Protein AF-A0A942J460-F1 (afdb_monomer_lite)

Structure (mmCIF, N/CA/C/O backbone):
data_AF-A0A942J460-F1
#
_entry.id   AF-A0A942J460-F1
#
loop_
_atom_site.group_PDB
_atom_site.id
_atom_site.type_symbol
_atom_site.label_atom_id
_atom_site.label_alt_id
_atom_site.label_comp_id
_atom_site.label_asym_id
_atom_site.label_entity_id
_atom_site.label_seq_id
_atom_site.pdbx_PDB_ins_code
_atom_site.Cartn_x
_atom_site.Cartn_y
_atom_site.Cartn_z
_atom_site.occupancy
_atom_site.B_iso_or_equiv
_atom_site.auth_seq_id
_atom_site.auth_comp_id
_atom_site.auth_asym_id
_atom_site.auth_atom_id
_atom_site.pdbx_PDB_model_num
ATOM 1 N N . MET A 1 1 ? 6.982 -10.337 13.812 1.00 60.91 1 MET A N 1
ATOM 2 C CA . MET A 1 1 ? 7.363 -11.404 12.859 1.00 60.91 1 MET A CA 1
ATOM 3 C C . MET A 1 1 ? 7.619 -10.881 11.436 1.00 60.91 1 MET A C 1
ATOM 5 O O . MET A 1 1 ? 7.530 -11.649 10.492 1.00 60.91 1 MET A O 1
ATOM 9 N N . PHE A 1 2 ? 7.996 -9.607 11.272 1.00 62.44 2 PHE A N 1
ATOM 10 C CA . PHE A 1 2 ? 8.466 -9.040 10.002 1.00 62.44 2 PHE A CA 1
ATOM 11 C C . PHE A 1 2 ? 9.782 -8.312 10.270 1.00 62.44 2 PHE A C 1
ATOM 13 O O . PHE A 1 2 ? 9.860 -7.091 10.200 1.00 62.44 2 PHE A O 1
ATOM 20 N N . ASP A 1 3 ? 10.806 -9.071 10.638 1.00 79.75 3 ASP A N 1
ATOM 21 C CA . ASP A 1 3 ? 12.169 -8.567 10.785 1.00 79.75 3 ASP A CA 1
ATOM 22 C C . ASP A 1 3 ? 12.833 -8.523 9.402 1.00 79.75 3 ASP A C 1
ATOM 24 O O . ASP A 1 3 ? 13.793 -9.233 9.125 1.00 79.75 3 ASP A O 1
ATOM 28 N N . ILE A 1 4 ? 12.260 -7.738 8.481 1.00 83.00 4 ILE A N 1
ATOM 29 C CA . ILE A 1 4 ? 12.890 -7.469 7.184 1.00 83.00 4 ILE A CA 1
ATOM 30 C C . ILE A 1 4 ? 13.959 -6.410 7.434 1.00 83.00 4 ILE A C 1
ATOM 32 O O . ILE A 1 4 ? 13.671 -5.212 7.493 1.00 83.00 4 ILE A O 1
ATOM 36 N N . GLY A 1 5 ? 15.191 -6.869 7.627 1.00 92.25 5 GLY A N 1
ATOM 37 C CA . GLY A 1 5 ? 16.354 -6.014 7.755 1.00 92.25 5 GLY A CA 1
ATOM 38 C C . GLY A 1 5 ? 16.817 -5.467 6.407 1.00 92.25 5 GLY A C 1
ATOM 39 O O . GLY A 1 5 ? 16.347 -5.847 5.330 1.00 92.25 5 GLY A O 1
ATOM 40 N N . PHE A 1 6 ? 17.797 -4.564 6.463 1.00 94.25 6 PHE A N 1
ATOM 41 C CA . PHE A 1 6 ? 18.441 -4.031 5.261 1.00 94.25 6 PHE A CA 1
ATOM 42 C C . PHE A 1 6 ? 19.064 -5.150 4.402 1.00 94.25 6 PHE A C 1
ATOM 44 O O . PHE A 1 6 ? 18.998 -5.102 3.173 1.00 94.25 6 PHE A O 1
ATOM 51 N N . SER A 1 7 ? 19.612 -6.181 5.053 1.00 94.06 7 SER A N 1
ATOM 52 C CA . SER A 1 7 ? 20.225 -7.348 4.412 1.00 94.06 7 SER A CA 1
ATOM 53 C C . SER A 1 7 ? 19.221 -8.163 3.589 1.00 94.06 7 SER A C 1
ATOM 55 O O . SER A 1 7 ? 19.492 -8.459 2.423 1.00 94.06 7 SER A O 1
ATOM 57 N N . GLU A 1 8 ? 18.046 -8.483 4.142 1.00 93.06 8 GLU A N 1
ATOM 58 C CA . GLU A 1 8 ? 16.980 -9.182 3.411 1.00 93.06 8 GLU A CA 1
ATOM 59 C C . GLU A 1 8 ? 16.494 -8.363 2.210 1.00 93.06 8 GLU A C 1
ATOM 61 O O . GLU A 1 8 ? 16.275 -8.910 1.127 1.00 93.06 8 GLU A O 1
ATOM 66 N N . LEU A 1 9 ? 16.375 -7.043 2.371 1.00 93.75 9 LEU A N 1
ATOM 67 C CA . LEU A 1 9 ? 15.963 -6.138 1.297 1.00 93.75 9 LEU A CA 1
ATOM 68 C C . LEU A 1 9 ? 16.972 -6.140 0.135 1.00 93.75 9 LEU A C 1
ATOM 70 O O . LEU A 1 9 ? 16.569 -6.228 -1.028 1.00 93.75 9 LEU A O 1
ATOM 74 N N . MET A 1 10 ? 18.277 -6.118 0.433 1.00 95.31 10 MET A N 1
ATOM 75 C CA . MET A 1 10 ? 19.326 -6.275 -0.582 1.00 95.31 10 MET A CA 1
ATOM 76 C C . MET A 1 10 ? 19.269 -7.637 -1.278 1.00 95.31 10 MET A C 1
ATOM 78 O O . MET A 1 10 ? 19.417 -7.694 -2.500 1.00 95.31 10 MET A O 1
ATOM 82 N N . LEU A 1 11 ? 19.041 -8.723 -0.534 1.00 95.50 11 LEU A N 1
ATOM 83 C CA . LEU A 1 11 ? 18.947 -10.068 -1.106 1.00 95.50 11 LEU A CA 1
ATOM 84 C C . LEU A 1 11 ? 17.772 -10.171 -2.087 1.00 95.50 11 LEU A C 1
ATOM 86 O O . LEU A 1 11 ? 17.945 -10.642 -3.211 1.00 95.50 11 LEU A O 1
ATOM 90 N N . ILE A 1 12 ? 16.595 -9.680 -1.693 1.00 94.31 12 ILE A N 1
ATOM 91 C CA . ILE A 1 12 ? 15.404 -9.658 -2.552 1.00 94.31 12 ILE A CA 1
ATOM 92 C C . ILE A 1 12 ? 15.652 -8.792 -3.790 1.00 94.31 12 ILE A C 1
ATOM 94 O O . ILE A 1 12 ? 15.290 -9.197 -4.895 1.00 94.31 12 ILE A O 1
ATOM 98 N N . ALA A 1 13 ? 16.299 -7.631 -3.638 1.00 93.81 13 ALA A N 1
ATOM 99 C CA . ALA A 1 13 ? 16.659 -6.783 -4.770 1.00 93.81 13 ALA A CA 1
ATOM 100 C C . ALA A 1 13 ? 17.587 -7.520 -5.749 1.00 93.81 13 ALA A C 1
ATOM 102 O O . ALA A 1 13 ? 17.329 -7.515 -6.952 1.00 93.81 13 ALA A O 1
ATOM 103 N N . LEU A 1 14 ? 18.615 -8.210 -5.250 1.00 96.12 14 LEU A N 1
ATOM 104 C CA . LEU A 1 14 ? 19.550 -8.967 -6.082 1.00 96.12 14 LEU A CA 1
ATOM 105 C C . LEU A 1 14 ? 18.856 -10.116 -6.829 1.00 96.12 14 LEU A C 1
ATOM 107 O O . LEU A 1 14 ? 19.014 -10.247 -8.043 1.00 96.12 14 LEU A O 1
ATOM 111 N N . VAL A 1 15 ? 18.043 -10.911 -6.128 1.00 95.88 15 VAL A N 1
ATOM 112 C CA . VAL A 1 15 ? 17.258 -11.998 -6.739 1.00 95.88 15 VAL A CA 1
ATOM 113 C C . VAL A 1 15 ? 16.282 -11.440 -7.776 1.00 95.88 15 VAL A C 1
ATOM 115 O O . VAL A 1 15 ? 16.186 -11.970 -8.883 1.00 95.88 15 VAL A O 1
ATOM 118 N N . GLY A 1 16 ? 15.606 -10.334 -7.461 1.00 95.44 16 GLY A N 1
ATOM 119 C CA . GLY A 1 16 ? 14.713 -9.642 -8.385 1.00 95.44 16 GLY A CA 1
ATOM 120 C C . GLY A 1 16 ? 15.430 -9.181 -9.654 1.00 95.44 16 GLY A C 1
ATOM 121 O O . GLY A 1 16 ? 14.902 -9.364 -10.752 1.00 95.44 16 GLY A O 1
ATOM 122 N N . LEU A 1 17 ? 16.650 -8.647 -9.529 1.00 95.25 17 LEU A N 1
ATOM 123 C CA . LEU A 1 17 ? 17.483 -8.267 -10.673 1.00 95.25 17 LEU A CA 1
ATOM 124 C C . LEU A 1 17 ? 17.828 -9.468 -11.557 1.00 95.25 17 LEU A C 1
ATOM 126 O O . LEU A 1 17 ? 17.813 -9.324 -12.774 1.00 95.25 17 LEU A O 1
ATOM 130 N N . ILE A 1 18 ? 18.125 -10.631 -10.978 1.00 96.25 18 ILE A N 1
ATOM 131 C CA . ILE A 1 18 ? 18.494 -11.833 -11.742 1.00 96.25 18 ILE A CA 1
ATOM 132 C C . ILE A 1 18 ? 17.278 -12.427 -12.460 1.00 96.25 18 ILE A C 1
ATOM 134 O O . ILE A 1 18 ? 17.354 -12.748 -13.643 1.00 96.25 18 ILE A O 1
ATOM 138 N N . VAL A 1 19 ? 16.154 -12.570 -11.757 1.00 95.69 19 VAL A N 1
ATOM 139 C CA . VAL A 1 19 ? 14.961 -13.259 -12.277 1.00 95.69 19 VAL A CA 1
ATOM 140 C C . VAL A 1 19 ? 14.225 -12.412 -13.313 1.00 95.69 19 VAL A C 1
ATOM 142 O O . VAL A 1 19 ? 13.840 -12.909 -14.369 1.00 95.69 19 VAL A O 1
ATOM 145 N N . ILE A 1 20 ? 14.002 -11.133 -13.006 1.00 93.38 20 ILE A N 1
ATOM 146 C CA . ILE A 1 20 ? 13.245 -10.219 -13.874 1.00 93.38 20 ILE A CA 1
ATOM 147 C C . ILE A 1 20 ? 14.179 -9.523 -14.870 1.00 93.38 20 ILE A C 1
ATOM 149 O O . ILE A 1 20 ? 13.765 -9.197 -15.984 1.00 93.38 20 ILE A O 1
ATOM 153 N N . GLY A 1 21 ? 15.435 -9.298 -14.487 1.00 95.25 21 GLY A N 1
ATOM 154 C CA . GLY A 1 21 ? 16.404 -8.514 -15.245 1.00 95.25 21 GLY A CA 1
ATOM 155 C C . GLY A 1 21 ? 16.456 -7.049 -14.780 1.00 95.25 21 GLY A C 1
ATOM 156 O O . GLY A 1 21 ? 15.403 -6.442 -14.529 1.00 95.25 21 GLY A O 1
ATOM 157 N N . PRO A 1 22 ? 17.652 -6.427 -14.727 1.00 92.69 22 PRO A N 1
ATOM 158 C CA . PRO A 1 22 ? 17.833 -5.047 -14.261 1.00 92.69 22 PRO A CA 1
ATOM 159 C C . PRO A 1 22 ? 17.105 -4.009 -15.126 1.00 92.69 22 PRO A C 1
ATOM 161 O O . PRO A 1 22 ? 16.699 -2.965 -14.628 1.00 92.69 22 PRO A O 1
ATOM 164 N N . GLU A 1 23 ? 16.878 -4.297 -16.407 1.00 94.62 23 GLU A N 1
ATOM 165 C CA . GLU A 1 23 ? 16.168 -3.393 -17.322 1.00 94.62 23 GLU A CA 1
ATOM 166 C C . GLU A 1 23 ? 14.640 -3.450 -17.159 1.00 94.62 23 GLU A C 1
ATOM 168 O O . GLU A 1 23 ? 13.932 -2.486 -17.462 1.00 94.62 23 GLU A O 1
ATOM 173 N N . ARG A 1 24 ? 14.103 -4.578 -16.673 1.00 93.94 24 ARG A N 1
ATOM 174 C CA . ARG A 1 24 ? 12.652 -4.822 -16.598 1.00 93.94 24 ARG A CA 1
ATOM 175 C C . ARG A 1 24 ? 12.074 -4.510 -15.221 1.00 93.94 24 ARG A C 1
ATOM 177 O O . ARG A 1 24 ? 10.957 -3.995 -15.147 1.00 93.94 24 ARG A O 1
ATOM 184 N N . LEU A 1 25 ? 12.839 -4.729 -14.151 1.00 94.06 25 LEU A N 1
ATOM 185 C CA . LEU A 1 25 ? 12.457 -4.387 -12.776 1.00 94.06 25 LEU A CA 1
ATOM 186 C C . LEU A 1 25 ? 11.986 -2.922 -12.619 1.00 94.06 25 LEU A C 1
ATOM 188 O O . LEU A 1 25 ? 10.881 -2.719 -12.109 1.00 94.06 25 LEU A O 1
ATOM 192 N N . PRO A 1 26 ? 12.697 -1.888 -13.127 1.00 92.44 26 PRO A N 1
ATOM 193 C CA . PRO A 1 26 ? 12.240 -0.501 -13.006 1.00 92.44 26 PRO A CA 1
ATOM 194 C C . PRO A 1 26 ? 10.926 -0.242 -13.752 1.00 92.44 26 PRO A C 1
ATOM 196 O O . PRO A 1 26 ? 10.119 0.586 -13.327 1.00 92.44 26 PRO A O 1
ATOM 199 N N . ARG A 1 27 ? 10.665 -0.963 -14.848 1.00 94.25 27 ARG A N 1
ATOM 200 C CA . ARG A 1 27 ? 9.413 -0.843 -15.606 1.00 94.25 27 ARG A CA 1
ATOM 201 C C . ARG A 1 27 ? 8.233 -1.444 -14.839 1.00 94.25 27 ARG A C 1
ATOM 203 O O . ARG A 1 27 ? 7.161 -0.835 -14.804 1.00 94.25 27 ARG A O 1
ATOM 210 N N . VAL A 1 28 ? 8.438 -2.586 -14.181 1.00 94.25 28 VAL A N 1
ATOM 211 C CA . VAL A 1 28 ? 7.436 -3.215 -13.303 1.00 94.25 28 VAL A CA 1
ATOM 212 C C . VAL A 1 28 ? 7.178 -2.348 -12.074 1.00 94.25 28 VAL A C 1
ATOM 214 O O . VAL A 1 28 ? 6.022 -2.043 -11.796 1.00 94.25 28 VAL A O 1
ATOM 217 N N . ALA A 1 29 ? 8.227 -1.867 -11.400 1.00 94.94 29 ALA A N 1
ATOM 218 C CA . ALA A 1 29 ? 8.100 -0.991 -10.235 1.00 94.94 29 ALA A CA 1
ATOM 219 C C . ALA A 1 29 ? 7.325 0.296 -10.560 1.00 94.94 29 ALA A C 1
ATOM 221 O O . ALA A 1 29 ? 6.442 0.692 -9.805 1.00 94.94 29 ALA A O 1
ATOM 222 N N . ARG A 1 30 ? 7.583 0.913 -11.722 1.00 95.50 30 ARG A N 1
ATOM 223 C CA . ARG A 1 30 ? 6.813 2.075 -12.202 1.00 95.50 30 ARG A CA 1
ATOM 224 C C . ARG A 1 30 ? 5.344 1.746 -12.447 1.00 95.50 30 ARG A C 1
ATOM 226 O O . ARG A 1 30 ? 4.477 2.531 -12.082 1.00 95.50 30 ARG A O 1
ATOM 233 N N . THR A 1 31 ? 5.059 0.597 -13.052 1.00 95.69 31 THR A N 1
ATOM 234 C CA . THR A 1 31 ? 3.681 0.184 -13.356 1.00 95.69 31 THR A CA 1
ATOM 235 C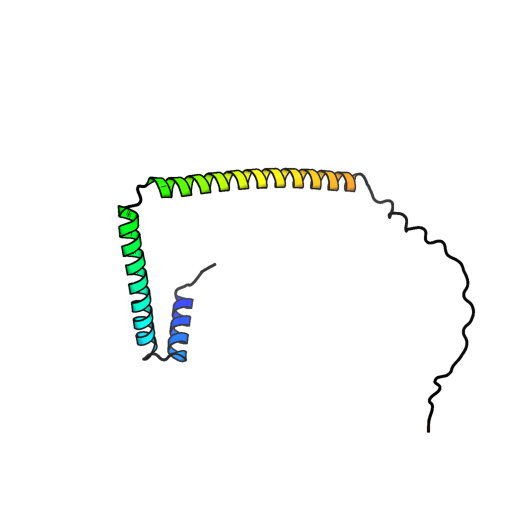 C . THR A 1 31 ? 2.909 -0.132 -12.075 1.00 95.69 31 THR A C 1
ATOM 237 O O . THR A 1 31 ? 1.813 0.385 -11.871 1.00 95.69 31 THR A O 1
ATOM 240 N N . ALA A 1 32 ? 3.510 -0.914 -11.177 1.00 95.69 32 ALA A N 1
ATOM 241 C CA . ALA A 1 32 ? 2.950 -1.233 -9.869 1.00 95.69 32 ALA A CA 1
ATOM 242 C C . ALA A 1 32 ? 2.761 0.029 -9.018 1.00 95.69 32 ALA A C 1
ATOM 244 O O . ALA A 1 32 ? 1.699 0.219 -8.433 1.00 95.69 32 ALA A O 1
ATOM 245 N N . GLY A 1 33 ? 3.746 0.930 -9.017 1.00 96.12 33 GLY A N 1
ATOM 246 C CA . GLY A 1 33 ? 3.673 2.216 -8.329 1.00 96.12 33 GLY A CA 1
ATOM 247 C C . GLY A 1 33 ? 2.564 3.119 -8.868 1.00 96.12 33 GLY A C 1
ATOM 248 O O . GLY A 1 33 ? 1.884 3.775 -8.089 1.00 96.12 33 GLY A O 1
ATOM 249 N N . HIS A 1 34 ? 2.310 3.115 -10.179 1.00 96.38 34 HIS A N 1
ATOM 250 C CA . HIS A 1 34 ? 1.190 3.859 -10.764 1.00 96.38 34 HIS A CA 1
ATOM 251 C C . HIS A 1 34 ? -0.169 3.296 -10.336 1.00 96.38 34 HIS A C 1
ATOM 253 O O . HIS A 1 34 ? -1.089 4.061 -10.047 1.00 96.38 34 HIS A O 1
ATOM 259 N N . LEU A 1 35 ? -0.299 1.967 -10.254 1.00 95.69 35 LEU A N 1
ATOM 260 C CA . LEU A 1 35 ? -1.515 1.320 -9.753 1.00 95.69 35 LEU A CA 1
ATOM 261 C C . LEU A 1 35 ? -1.726 1.594 -8.260 1.00 95.69 35 LEU A C 1
ATOM 263 O O . LEU A 1 35 ? -2.809 2.038 -7.879 1.00 95.69 35 LEU A O 1
ATOM 267 N N . LEU A 1 36 ? -0.696 1.392 -7.432 1.00 96.25 36 LEU A N 1
ATOM 268 C CA . LEU A 1 36 ? -0.759 1.700 -6.001 1.00 96.25 36 LEU A CA 1
ATOM 269 C C . LEU A 1 36 ? -1.035 3.185 -5.762 1.00 96.25 36 LEU A C 1
ATOM 271 O O . LEU A 1 36 ? -1.858 3.514 -4.919 1.00 96.25 36 LEU A O 1
ATOM 275 N N . GLY A 1 37 ? -0.404 4.078 -6.524 1.00 95.31 37 GLY A N 1
ATOM 276 C CA . GLY A 1 37 ? -0.601 5.521 -6.404 1.00 95.31 37 GLY A CA 1
ATOM 277 C C . GLY A 1 37 ? -2.025 5.948 -6.760 1.00 95.31 37 GLY A C 1
ATOM 278 O O . GLY A 1 37 ? -2.607 6.788 -6.077 1.00 95.31 37 GLY A O 1
ATOM 279 N N . ARG A 1 38 ? -2.629 5.331 -7.783 1.00 94.38 38 ARG A N 1
ATOM 280 C CA . ARG A 1 38 ? -4.049 5.536 -8.113 1.00 94.38 38 ARG A CA 1
ATOM 281 C C . ARG A 1 38 ? -4.971 5.022 -7.013 1.00 94.38 38 ARG A C 1
ATOM 283 O O . ARG A 1 38 ? -5.906 5.726 -6.651 1.00 94.38 38 ARG A O 1
ATOM 290 N N . LEU A 1 39 ? -4.693 3.836 -6.473 1.00 94.56 39 LEU A N 1
ATOM 291 C CA . LEU A 1 39 ? -5.471 3.265 -5.375 1.00 94.56 39 LEU A CA 1
ATOM 292 C C . LEU A 1 39 ? -5.376 4.142 -4.121 1.00 94.56 39 LEU A C 1
ATOM 294 O O . LEU A 1 39 ? -6.390 4.480 -3.525 1.00 94.56 39 LEU A O 1
ATOM 298 N N . GLN A 1 40 ? -4.165 4.566 -3.761 1.00 93.75 40 GLN A N 1
ATOM 299 C CA . GLN A 1 40 ? -3.918 5.459 -2.634 1.00 93.75 40 GLN A CA 1
ATOM 300 C C . GLN A 1 40 ? -4.665 6.782 -2.804 1.00 93.75 40 GLN A C 1
ATOM 302 O O . GLN A 1 40 ? -5.249 7.276 -1.843 1.00 93.75 40 GLN A O 1
ATOM 307 N N . ARG A 1 41 ? -4.682 7.339 -4.020 1.00 91.69 41 ARG A N 1
ATOM 308 C CA . ARG A 1 41 ? -5.426 8.563 -4.321 1.00 91.69 41 ARG A CA 1
ATOM 309 C C . ARG A 1 41 ? -6.934 8.358 -4.200 1.00 91.69 41 ARG A C 1
ATOM 311 O O . ARG A 1 41 ? -7.570 9.145 -3.523 1.00 91.69 41 ARG A O 1
ATOM 318 N N . TYR A 1 42 ? -7.470 7.257 -4.725 1.00 90.06 42 TYR A N 1
ATOM 319 C CA . TYR A 1 42 ? -8.886 6.911 -4.570 1.00 90.06 42 TYR A CA 1
ATOM 320 C C . TYR A 1 42 ? -9.286 6.743 -3.099 1.00 90.06 42 TYR A C 1
ATOM 322 O O . TYR A 1 42 ? -10.287 7.296 -2.660 1.00 90.06 42 TYR A O 1
ATOM 330 N N . VAL A 1 43 ? -8.468 6.049 -2.303 1.00 88.88 43 VAL A N 1
ATOM 331 C CA . VAL A 1 43 ? -8.681 5.924 -0.853 1.00 88.88 43 VAL A CA 1
ATOM 332 C C . VAL A 1 43 ? -8.584 7.285 -0.165 1.00 88.88 43 VAL A C 1
ATOM 334 O O . VAL A 1 43 ? -9.340 7.546 0.763 1.00 88.88 43 VAL A O 1
ATOM 337 N N . SER A 1 44 ? -7.676 8.158 -0.603 1.00 87.50 44 SER A N 1
ATOM 338 C CA . SER A 1 44 ? -7.536 9.510 -0.059 1.00 87.50 44 SER A CA 1
ATOM 339 C C . SER A 1 44 ? -8.734 10.398 -0.389 1.00 87.50 44 SER A C 1
ATOM 341 O O . SER A 1 44 ? -9.160 11.153 0.478 1.00 87.50 44 SER A O 1
ATOM 343 N N . ASP A 1 45 ? -9.269 10.305 -1.606 1.00 85.56 45 ASP A N 1
ATOM 344 C CA . ASP A 1 45 ? -10.435 11.065 -2.062 1.00 85.56 45 ASP A CA 1
ATOM 345 C C . ASP A 1 45 ? -11.690 10.581 -1.319 1.00 85.56 45 ASP A C 1
ATOM 347 O O . ASP A 1 45 ? -12.380 11.375 -0.689 1.00 85.56 45 ASP A O 1
ATOM 351 N N . VAL A 1 46 ? -11.890 9.259 -1.239 1.00 82.38 46 VAL A N 1
ATOM 352 C CA . VAL A 1 46 ? -12.974 8.641 -0.459 1.00 82.38 46 VAL A CA 1
ATOM 353 C C . VAL A 1 46 ? -12.846 8.978 1.026 1.00 82.38 46 VAL A C 1
ATOM 355 O O . VAL A 1 46 ? -13.834 9.324 1.659 1.00 82.38 46 VAL A O 1
ATOM 358 N N . LYS A 1 47 ? -11.638 8.948 1.603 1.00 76.81 47 LYS A N 1
ATOM 359 C CA . LYS A 1 47 ? -11.407 9.392 2.986 1.00 76.81 47 LYS A CA 1
ATOM 360 C C . LYS A 1 47 ? -11.679 10.888 3.151 1.00 76.81 47 LYS A C 1
ATOM 362 O O . LYS A 1 47 ? -12.128 11.280 4.220 1.00 76.81 47 LYS A O 1
ATOM 367 N N . GLY A 1 48 ? -11.412 11.708 2.137 1.00 77.81 48 GLY A N 1
ATOM 368 C CA . GLY A 1 48 ? -11.702 13.141 2.124 1.00 77.81 48 GLY A CA 1
ATOM 369 C C . GLY A 1 48 ? -13.201 13.433 2.125 1.00 77.81 48 GLY A C 1
ATOM 370 O O . GLY A 1 48 ? -13.649 14.227 2.949 1.00 77.81 48 GLY A O 1
ATOM 371 N N . ASP A 1 49 ? -13.963 12.740 1.281 1.00 68.69 49 ASP A N 1
ATOM 372 C CA . ASP A 1 49 ? -15.424 12.852 1.184 1.00 68.69 49 ASP A CA 1
ATOM 373 C C . ASP A 1 49 ? -16.103 12.297 2.444 1.00 68.69 49 ASP A C 1
ATOM 375 O O . ASP A 1 49 ? -16.902 12.979 3.087 1.00 68.69 49 ASP A O 1
ATOM 379 N N . ILE A 1 50 ? -15.670 11.115 2.894 1.00 61.75 50 ILE A N 1
ATOM 380 C CA . ILE A 1 50 ? -16.103 10.508 4.156 1.00 61.75 50 ILE A CA 1
ATOM 381 C C . ILE A 1 50 ? -15.749 11.407 5.340 1.00 61.75 50 ILE A C 1
ATOM 383 O O . ILE A 1 50 ? -16.570 11.581 6.223 1.00 61.75 50 ILE A O 1
ATOM 387 N N . SER A 1 51 ? -14.567 12.023 5.386 1.00 61.94 51 SER A N 1
ATOM 388 C CA . SER A 1 51 ? -14.199 12.932 6.482 1.00 61.94 51 SER A CA 1
ATOM 389 C C . SER A 1 51 ? -14.965 14.260 6.442 1.00 61.94 51 SER A C 1
ATOM 391 O O . SER A 1 51 ? -14.911 15.007 7.421 1.00 61.94 51 SER A O 1
ATOM 393 N N . ARG A 1 52 ? -15.645 14.573 5.331 1.00 63.69 52 ARG A N 1
ATOM 394 C CA . ARG A 1 52 ? -16.499 15.757 5.168 1.00 63.69 52 ARG A CA 1
ATOM 395 C C . ARG A 1 52 ? -17.965 15.479 5.509 1.00 63.69 52 ARG A C 1
ATOM 397 O O . ARG A 1 52 ? -18.645 16.410 5.930 1.00 63.69 52 ARG A O 1
ATOM 404 N N . GLU A 1 53 ? -18.423 14.232 5.372 1.00 54.88 53 GLU A N 1
ATOM 405 C CA . GLU A 1 53 ? -19.804 13.800 5.666 1.00 54.88 53 GLU A CA 1
ATOM 406 C C . GLU A 1 53 ? -19.955 12.966 6.954 1.00 54.88 53 GLU A C 1
ATOM 408 O O . GLU A 1 53 ? -20.997 13.041 7.604 1.00 54.88 53 GLU A O 1
ATOM 413 N N . MET A 1 54 ? -18.925 12.241 7.404 1.00 53.62 54 MET A N 1
ATOM 414 C CA . MET A 1 54 ? -18.881 11.634 8.738 1.00 53.62 54 MET A CA 1
ATOM 415 C C . MET A 1 54 ? -18.587 12.715 9.773 1.00 53.62 54 MET A C 1
ATOM 417 O O . MET A 1 54 ? -17.439 13.047 10.081 1.00 53.62 54 MET A O 1
ATOM 421 N N . GLN A 1 55 ? -19.653 13.215 10.384 1.00 58.44 55 GLN A N 1
ATOM 422 C CA . GLN A 1 55 ? -19.581 13.695 11.755 1.00 58.44 55 GLN A CA 1
ATOM 423 C C . GLN A 1 55 ? -18.891 12.619 12.609 1.00 58.44 55 GLN A C 1
ATOM 425 O O . GLN A 1 55 ? -19.136 11.423 12.452 1.00 58.44 55 GLN A O 1
ATOM 430 N N . LEU A 1 56 ? -18.025 13.051 13.525 1.00 55.47 56 LEU A N 1
ATOM 431 C CA . LEU A 1 56 ? -17.212 12.254 14.460 1.00 55.47 56 LEU A CA 1
ATOM 432 C C . LEU A 1 56 ? -18.008 11.271 15.359 1.00 55.47 56 LEU A C 1
ATOM 434 O O . LEU A 1 56 ? -17.450 10.701 16.294 1.00 55.47 56 LEU A O 1
ATOM 438 N N . GLU A 1 57 ? -19.301 11.088 15.114 1.00 59.69 57 GLU A N 1
ATOM 439 C CA . GLU A 1 57 ? -20.274 10.375 15.934 1.00 59.69 57 GLU A CA 1
ATOM 440 C C . GLU A 1 57 ? -20.397 8.895 15.555 1.00 59.69 57 GLU A C 1
ATOM 442 O O . GLU A 1 57 ? -20.479 8.057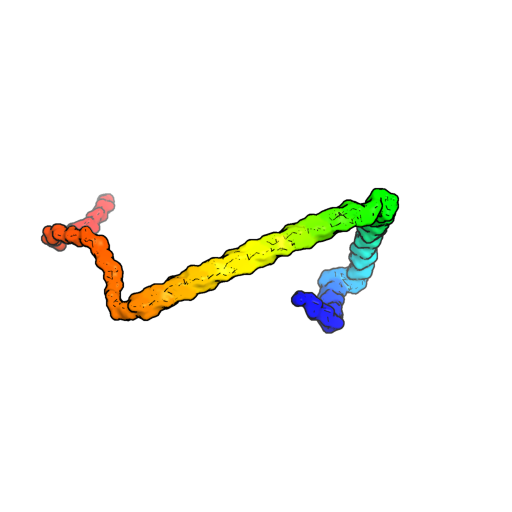 16.453 1.00 59.69 57 GLU A O 1
ATOM 447 N N . ASP A 1 58 ? -20.300 8.534 14.270 1.00 61.75 58 ASP A N 1
ATOM 448 C CA . ASP A 1 58 ? -20.435 7.131 13.845 1.00 61.75 58 ASP A CA 1
ATOM 449 C C . ASP A 1 58 ? -19.163 6.308 14.090 1.00 61.75 58 ASP A C 1
ATOM 451 O O . ASP A 1 58 ? -19.240 5.173 14.561 1.00 61.75 58 ASP A O 1
ATOM 455 N N . LEU A 1 59 ? -17.975 6.893 13.888 1.00 58.34 59 LEU A N 1
ATOM 456 C CA . LEU A 1 59 ? -16.709 6.251 14.274 1.00 58.34 59 LEU A CA 1
ATOM 457 C C . LEU A 1 59 ? -16.584 6.116 15.799 1.00 58.34 59 LEU A C 1
ATOM 459 O O . LEU A 1 59 ? -16.108 5.088 16.278 1.00 58.34 59 LEU A O 1
ATOM 463 N N . LYS A 1 60 ? -17.078 7.099 16.569 1.00 65.25 60 LYS A N 1
ATOM 464 C CA . LYS A 1 60 ? -17.203 6.978 18.031 1.00 65.25 60 LYS A CA 1
ATOM 465 C C . LYS A 1 60 ? -18.167 5.867 18.428 1.00 65.25 60 LYS A C 1
ATOM 467 O O . LYS A 1 60 ? -17.862 5.120 19.349 1.00 65.25 60 LYS A O 1
ATOM 472 N N . LYS A 1 61 ? -19.307 5.732 17.742 1.00 71.38 61 LYS A N 1
ATOM 473 C CA . LYS A 1 61 ? -20.276 4.655 17.991 1.00 71.38 61 LYS A CA 1
ATOM 474 C C . LYS A 1 61 ? -19.692 3.277 17.711 1.00 71.38 61 LYS A C 1
ATOM 476 O O . LYS A 1 61 ? -19.885 2.381 18.525 1.00 71.38 61 LYS A O 1
ATOM 481 N N . LEU A 1 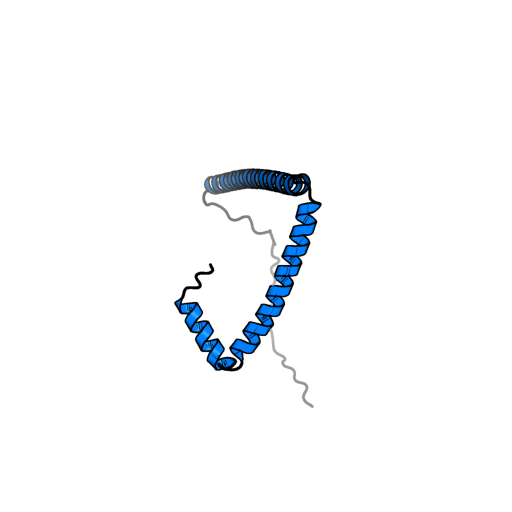62 ? -18.980 3.106 16.597 1.00 71.56 62 LEU A N 1
ATOM 482 C CA . LEU A 1 62 ? -18.319 1.840 16.273 1.00 71.56 62 LEU A CA 1
ATOM 483 C C . LEU A 1 62 ? -17.211 1.510 17.274 1.00 71.56 62 LEU A C 1
ATOM 485 O O . LEU A 1 62 ? -17.138 0.378 17.741 1.00 71.56 62 LEU A O 1
ATOM 489 N N . GLN A 1 63 ? -16.387 2.490 17.651 1.00 74.81 63 GLN A N 1
ATOM 490 C CA . GLN A 1 63 ? -15.336 2.287 18.647 1.00 74.81 63 GLN A CA 1
ATOM 491 C C . GLN A 1 63 ? -15.915 1.943 20.027 1.00 74.81 63 GLN A C 1
ATOM 493 O O . GLN A 1 63 ? -15.446 0.999 20.654 1.00 74.81 63 GLN A O 1
ATOM 498 N N . ALA A 1 64 ? -16.972 2.639 20.458 1.00 78.12 64 ALA A N 1
ATOM 499 C CA . ALA A 1 64 ? -17.666 2.352 21.712 1.00 78.12 64 ALA A CA 1
ATOM 500 C C . ALA A 1 64 ? -18.307 0.953 21.712 1.00 78.12 64 ALA A C 1
ATOM 502 O O . ALA A 1 64 ? -18.152 0.212 22.678 1.00 78.12 64 ALA A O 1
ATOM 503 N N . GLN A 1 65 ? -18.958 0.551 20.613 1.00 79.44 65 GLN A N 1
ATOM 504 C CA . GLN A 1 65 ? -19.523 -0.798 20.480 1.00 79.44 65 GLN A CA 1
ATOM 505 C C . GLN A 1 65 ? -18.439 -1.881 20.495 1.00 79.44 65 GLN A C 1
ATOM 507 O O . GLN A 1 65 ? -18.620 -2.913 21.135 1.00 79.44 65 GLN A O 1
ATOM 512 N N . MET A 1 66 ? -17.302 -1.649 19.835 1.00 78.12 66 MET A N 1
ATOM 513 C CA . MET A 1 66 ? -16.180 -2.591 19.845 1.00 78.12 66 MET A CA 1
ATOM 514 C C . MET A 1 66 ? -15.512 -2.694 21.218 1.00 78.12 66 MET A C 1
ATOM 516 O O . MET A 1 66 ? -15.143 -3.792 21.626 1.00 78.12 66 MET A O 1
ATOM 520 N N . GLU A 1 67 ? -15.384 -1.588 21.954 1.00 83.25 67 GLU A N 1
ATOM 521 C CA . GLU A 1 67 ? -14.827 -1.594 23.311 1.00 83.25 67 GLU A CA 1
ATOM 522 C C . GLU A 1 67 ? -15.745 -2.333 24.299 1.00 83.25 67 GLU A C 1
ATOM 524 O O . GLU A 1 67 ? -15.273 -3.110 25.129 1.00 83.25 67 GLU A O 1
ATOM 529 N N . GLU A 1 68 ? -17.061 -2.160 24.180 1.00 83.56 68 GLU A N 1
ATOM 530 C CA . GLU A 1 68 ? -18.042 -2.856 25.018 1.00 83.56 68 GLU A CA 1
ATOM 531 C C . GLU A 1 68 ? -18.127 -4.358 24.691 1.00 83.56 68 GLU A C 1
ATOM 533 O O . GLU A 1 68 ? -18.175 -5.208 25.589 1.00 83.56 68 GLU A O 1
ATOM 538 N N . GLN A 1 69 ? -18.034 -4.716 23.407 1.00 80.12 69 GLN A N 1
ATOM 539 C CA . GLN A 1 69 ? -17.906 -6.110 22.979 1.00 80.12 69 GLN A CA 1
ATOM 540 C C . GLN A 1 69 ? -16.598 -6.742 23.470 1.00 80.12 69 GLN A C 1
ATOM 542 O O . GLN A 1 69 ? -16.622 -7.862 23.972 1.00 80.12 69 GLN A O 1
ATOM 547 N N . ALA A 1 70 ? -15.473 -6.029 23.409 1.00 81.25 70 ALA A N 1
ATOM 548 C CA . ALA A 1 70 ? -14.201 -6.529 23.925 1.00 81.25 70 ALA A CA 1
ATOM 549 C C . ALA A 1 70 ? -14.262 -6.780 25.442 1.00 81.25 70 ALA A C 1
ATOM 551 O O . ALA A 1 70 ? -13.905 -7.867 25.896 1.00 81.25 70 ALA A O 1
ATOM 552 N N . ARG A 1 71 ? -14.801 -5.831 26.222 1.00 84.81 71 ARG A N 1
ATOM 553 C CA . ARG A 1 71 ? -14.948 -5.979 27.683 1.00 84.81 71 ARG A CA 1
ATOM 554 C C . ARG A 1 71 ? -15.861 -7.142 28.073 1.00 84.81 71 ARG A C 1
ATOM 556 O O . ARG A 1 71 ? -15.553 -7.868 29.014 1.00 84.81 71 ARG A O 1
ATOM 563 N N . SER A 1 72 ? -16.972 -7.341 27.363 1.00 80.56 72 SER A N 1
ATOM 564 C CA . SER A 1 72 ? -17.885 -8.462 27.644 1.00 80.56 72 SER A CA 1
ATOM 565 C C . SER A 1 72 ? -17.271 -9.823 27.297 1.00 80.56 72 SER A C 1
ATOM 567 O O . SER A 1 72 ? -17.472 -10.794 28.029 1.00 80.56 72 SER A O 1
ATOM 569 N N . VAL A 1 73 ? -16.463 -9.894 26.235 1.00 82.81 73 VAL A N 1
ATOM 570 C CA . VAL A 1 73 ? -15.696 -11.097 25.887 1.00 82.81 73 VAL A CA 1
ATOM 571 C C . VAL A 1 73 ? -14.620 -11.379 26.935 1.00 82.81 73 VAL A C 1
ATOM 573 O O . VAL A 1 73 ? -14.510 -12.515 27.385 1.00 82.81 73 VAL A O 1
ATOM 576 N N . GLU A 1 74 ? -13.872 -10.370 27.386 1.00 81.44 74 GLU A N 1
ATOM 577 C CA . GLU A 1 74 ? -12.878 -10.527 28.459 1.00 81.44 74 GLU A CA 1
ATOM 578 C C . GLU A 1 74 ? -13.507 -11.028 29.766 1.00 81.44 74 GLU A C 1
ATOM 580 O O . GLU A 1 74 ? -12.948 -11.904 30.428 1.00 81.44 74 GLU A O 1
ATOM 585 N N . GLN A 1 75 ? -14.688 -10.518 30.127 1.00 85.12 75 GLN A N 1
ATOM 586 C CA . GLN A 1 75 ? -15.432 -10.973 31.304 1.00 85.12 75 GLN A CA 1
ATOM 587 C C . GLN A 1 75 ? -15.886 -12.427 31.158 1.00 85.12 75 GLN A C 1
ATOM 589 O O . GLN A 1 75 ? -15.603 -13.234 32.041 1.00 85.12 75 GLN A O 1
ATOM 594 N N . GLN A 1 76 ? -16.495 -12.793 30.025 1.00 83.19 76 GLN A N 1
ATOM 595 C CA . GLN A 1 76 ? -16.904 -14.179 29.772 1.00 83.19 76 GLN A CA 1
ATOM 596 C C . GLN A 1 76 ? -15.716 -15.141 29.737 1.00 83.19 76 GLN A C 1
ATOM 598 O O . GLN A 1 76 ? -15.825 -16.267 30.218 1.00 83.19 76 GLN A O 1
ATOM 603 N N . VAL A 1 77 ? -14.582 -14.726 29.171 1.00 86.12 77 VAL A N 1
ATOM 604 C CA . VAL A 1 77 ? -13.365 -15.543 29.133 1.00 86.12 77 VAL A CA 1
ATOM 605 C C . VAL A 1 77 ? -12.799 -15.721 30.538 1.00 86.12 77 VAL A C 1
ATOM 607 O O . VAL A 1 77 ? -12.490 -16.849 30.908 1.00 86.12 77 VAL A O 1
ATOM 610 N N . ASN A 1 78 ? -12.719 -14.660 31.345 1.00 88.62 78 ASN A N 1
ATOM 611 C CA . ASN A 1 78 ? -12.250 -14.754 32.730 1.00 88.62 78 ASN A CA 1
ATOM 612 C C . ASN A 1 78 ? -13.177 -15.601 33.611 1.00 88.62 78 ASN A C 1
ATOM 614 O O . ASN A 1 78 ? -12.694 -16.381 34.431 1.00 88.62 78 ASN A O 1
ATOM 618 N N . GLU A 1 79 ? -14.495 -15.477 33.450 1.00 85.75 79 GLU A N 1
ATOM 619 C CA . GLU A 1 79 ? -15.469 -16.314 34.158 1.00 85.75 79 GLU A CA 1
ATOM 620 C C . GLU A 1 79 ? -15.333 -17.781 33.758 1.00 85.75 79 GLU A C 1
ATOM 622 O O . GLU A 1 79 ? -15.184 -18.637 34.628 1.00 85.75 79 GLU A O 1
ATOM 627 N N . ARG A 1 80 ? -15.282 -18.070 32.450 1.00 83.12 80 ARG A N 1
ATOM 628 C CA . ARG A 1 80 ? -15.067 -19.435 31.953 1.00 83.12 80 ARG A CA 1
ATOM 629 C C . ARG A 1 80 ? -13.735 -20.005 32.420 1.00 83.12 80 ARG A C 1
ATOM 631 O O . ARG A 1 80 ? -13.698 -21.166 32.803 1.00 83.12 80 ARG A O 1
ATOM 638 N N . MET A 1 81 ? -12.666 -19.210 32.430 1.00 85.06 81 MET A N 1
ATOM 639 C CA . MET A 1 81 ? -11.357 -19.662 32.900 1.00 85.06 81 MET A CA 1
ATOM 640 C C . MET A 1 81 ? -11.408 -20.033 34.385 1.00 85.06 81 MET A C 1
ATOM 642 O O . MET A 1 81 ? -10.945 -21.106 34.749 1.00 85.06 81 MET A O 1
ATOM 646 N N . ARG A 1 82 ? -12.051 -19.214 35.229 1.00 86.94 82 ARG A N 1
ATOM 647 C CA . ARG A 1 82 ? -12.227 -19.517 36.662 1.00 86.94 82 ARG A CA 1
ATOM 648 C C . ARG A 1 82 ? -13.071 -20.766 36.904 1.00 86.94 82 ARG A C 1
ATOM 650 O O . ARG A 1 82 ? -12.744 -21.553 37.788 1.00 86.94 82 ARG A O 1
ATOM 657 N N . THR A 1 83 ? -14.147 -20.960 36.141 1.00 85.12 83 THR A N 1
ATOM 658 C CA . THR A 1 83 ? -14.967 -22.177 36.236 1.00 85.12 83 THR A CA 1
ATOM 659 C C . THR A 1 83 ? -14.165 -23.404 35.817 1.00 85.12 83 THR A C 1
ATOM 661 O O . THR A 1 83 ? -14.163 -24.393 36.542 1.00 85.12 83 THR A O 1
ATOM 664 N N . VAL A 1 84 ? -13.422 -23.316 34.711 1.00 86.38 84 VAL A N 1
ATOM 665 C CA . VAL A 1 84 ? -12.550 -24.397 34.237 1.00 86.38 84 VAL A CA 1
ATOM 666 C C . VAL A 1 84 ? -11.460 -24.706 35.259 1.00 86.38 84 VAL A C 1
ATOM 668 O O . VAL A 1 84 ? -11.257 -25.872 35.564 1.00 86.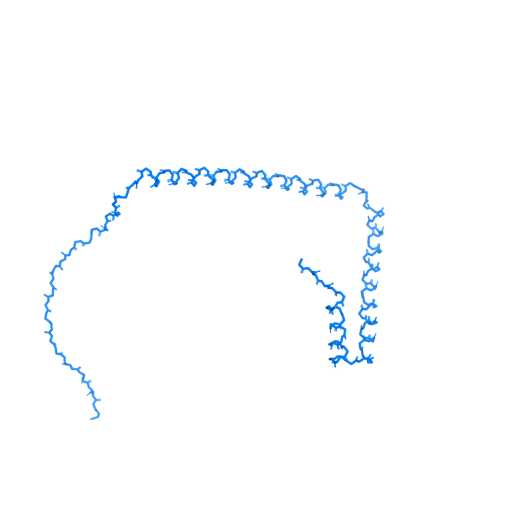38 84 VAL A O 1
ATOM 671 N N . GLU A 1 85 ? -10.795 -23.703 35.837 1.00 84.31 85 GLU A N 1
ATOM 672 C CA . GLU A 1 85 ? -9.794 -23.893 36.896 1.00 84.31 85 GLU A CA 1
ATOM 673 C C . GLU A 1 85 ? -10.396 -24.552 38.141 1.00 84.31 85 GLU A C 1
ATOM 675 O O . GLU A 1 85 ? -9.790 -25.462 38.704 1.00 84.31 85 GLU A O 1
ATOM 680 N N . SER A 1 86 ? -11.595 -24.132 38.557 1.00 84.56 86 SER A N 1
ATOM 681 C CA . SER A 1 86 ? -12.311 -24.723 39.691 1.00 84.56 86 SER A CA 1
ATOM 682 C C . SER A 1 86 ? -12.690 -26.181 39.429 1.00 84.56 86 SER A C 1
ATOM 684 O O . SER A 1 86 ? -12.504 -27.025 40.305 1.00 84.56 86 SER A O 1
ATOM 686 N N . GLU A 1 87 ? -13.208 -26.491 38.241 1.00 82.81 87 GLU A N 1
ATOM 687 C CA . GLU A 1 87 ? -13.543 -27.859 37.841 1.00 82.81 87 GLU A CA 1
ATOM 688 C C . GLU A 1 87 ? -12.288 -28.725 37.711 1.00 82.81 87 GLU A C 1
ATOM 690 O O . GLU A 1 87 ? -12.284 -29.856 38.193 1.00 82.81 87 GLU A O 1
ATOM 695 N N . LEU A 1 88 ? -11.197 -28.199 37.143 1.00 85.19 88 LEU A N 1
ATOM 696 C CA . LEU A 1 88 ? -9.920 -28.910 37.052 1.00 85.19 88 LEU A CA 1
ATOM 697 C C . LEU A 1 88 ? -9.352 -29.201 38.440 1.00 85.19 88 LEU A C 1
ATOM 699 O O . LEU A 1 88 ? -8.983 -30.340 38.708 1.00 85.19 88 LEU A O 1
ATOM 703 N N . ASN A 1 89 ? -9.315 -28.212 39.337 1.00 85.81 89 ASN A N 1
ATOM 704 C CA . ASN A 1 89 ? -8.828 -28.418 40.701 1.00 85.81 89 ASN A CA 1
ATOM 705 C C . ASN A 1 89 ? -9.698 -29.429 41.442 1.00 85.81 89 ASN A C 1
ATOM 707 O O . ASN A 1 89 ? -9.161 -30.332 42.074 1.00 85.81 89 ASN A O 1
ATOM 711 N N . GLN A 1 90 ? -11.024 -29.329 41.336 1.00 82.19 90 GLN A N 1
ATOM 712 C CA . GLN A 1 90 ? -11.936 -30.281 41.967 1.00 82.19 90 GLN A CA 1
ATOM 713 C C . GLN A 1 90 ? -11.766 -31.695 41.390 1.00 82.19 90 GLN A C 1
ATOM 715 O O . GLN A 1 90 ? -11.782 -32.662 42.144 1.00 82.19 90 GLN A O 1
ATOM 720 N N . SER A 1 91 ? -11.510 -31.815 40.084 1.00 77.69 91 SER A N 1
ATOM 721 C CA . SER A 1 91 ? -11.201 -33.086 39.415 1.00 77.69 91 SER A CA 1
ATOM 722 C C . SER A 1 91 ? -9.861 -33.668 39.867 1.00 77.69 91 SER A C 1
ATOM 724 O O . SER A 1 91 ? -9.756 -34.871 40.083 1.00 77.69 91 SER A O 1
ATOM 726 N N . ILE A 1 92 ? -8.836 -32.827 40.038 1.00 79.50 92 ILE A N 1
ATOM 727 C CA . ILE A 1 92 ? -7.503 -33.233 40.503 1.00 79.50 92 ILE A CA 1
ATOM 728 C C . ILE A 1 92 ? -7.544 -33.620 41.984 1.00 79.50 92 ILE A C 1
ATOM 730 O O . ILE A 1 92 ? -6.936 -34.617 42.353 1.00 79.50 92 ILE A O 1
ATOM 734 N N . LEU A 1 93 ? -8.282 -32.889 42.823 1.00 75.81 93 LEU A N 1
ATOM 735 C CA . LEU A 1 93 ? -8.511 -33.227 44.231 1.00 75.81 93 LEU A CA 1
ATOM 736 C C . LEU A 1 93 ? -9.326 -34.519 44.374 1.00 75.81 93 LEU A C 1
ATOM 738 O O . LEU A 1 93 ? -8.944 -35.377 45.161 1.00 75.81 93 LEU A O 1
ATOM 742 N N . ALA A 1 94 ? -10.372 -34.714 43.565 1.00 71.31 94 ALA A N 1
ATOM 743 C CA . ALA A 1 94 ? -11.135 -35.963 43.530 1.00 71.31 94 ALA A CA 1
ATOM 744 C C . ALA A 1 94 ? -10.287 -37.149 43.032 1.00 71.31 94 ALA A C 1
ATOM 746 O O . ALA A 1 94 ? -10.390 -38.252 43.563 1.00 71.31 94 ALA A O 1
ATOM 747 N N . ALA A 1 95 ? -9.405 -36.923 42.053 1.00 66.81 95 ALA A N 1
ATOM 748 C CA . ALA A 1 95 ? -8.440 -37.920 41.595 1.00 66.81 95 ALA A CA 1
ATOM 749 C C . ALA A 1 95 ? -7.310 -38.173 42.614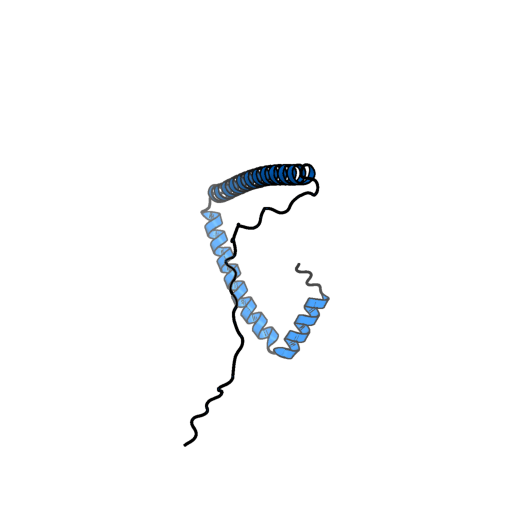 1.00 66.81 95 ALA A C 1
ATOM 751 O O . ALA A 1 95 ? -6.766 -39.274 42.655 1.00 66.81 95 ALA A O 1
ATOM 752 N N . ALA A 1 96 ? -6.964 -37.183 43.444 1.00 64.75 96 ALA A N 1
ATOM 753 C CA . ALA A 1 96 ? -5.953 -37.293 44.496 1.00 64.75 96 ALA A CA 1
ATOM 754 C C . ALA A 1 96 ? -6.492 -37.960 45.774 1.00 64.75 96 ALA A C 1
ATOM 756 O O . ALA A 1 96 ? -5.747 -38.690 46.427 1.00 64.75 96 ALA A O 1
ATOM 757 N N . GLU A 1 97 ? -7.772 -37.765 46.117 1.00 57.06 97 GLU A N 1
ATOM 758 C CA . GLU A 1 97 ? -8.451 -38.531 47.174 1.00 57.06 97 GLU A CA 1
ATOM 759 C C . GLU A 1 97 ? -8.734 -39.980 46.743 1.00 57.06 97 GLU A C 1
ATOM 761 O O . GLU A 1 97 ? -8.722 -40.888 47.575 1.00 57.06 97 GLU A O 1
ATOM 766 N N . ALA A 1 98 ? -8.892 -40.237 45.442 1.00 53.50 98 ALA A N 1
ATOM 767 C CA . ALA A 1 98 ? -9.024 -41.577 44.868 1.00 53.50 98 ALA A CA 1
ATOM 768 C C . ALA A 1 98 ? -7.664 -42.278 44.643 1.00 53.50 98 ALA A C 1
ATOM 770 O O . ALA A 1 98 ? -7.397 -42.800 43.557 1.00 53.50 98 ALA A O 1
ATOM 771 N N . GLY A 1 99 ? -6.805 -42.307 45.673 1.00 50.25 99 GLY A N 1
ATOM 772 C CA . GLY A 1 99 ? -5.534 -43.051 45.676 1.00 50.25 99 GLY A CA 1
ATOM 773 C C . GLY A 1 99 ? -5.652 -44.486 45.112 1.00 50.25 99 GLY A C 1
ATOM 774 O O . GLY A 1 99 ? -6.734 -45.072 45.085 1.00 50.25 99 GLY A O 1
ATOM 775 N N . PRO A 1 100 ? -4.547 -45.079 44.627 1.00 58.28 100 PRO A N 1
ATOM 776 C CA . PRO A 1 100 ? -4.545 -46.033 43.521 1.00 58.28 100 PRO A CA 1
ATOM 777 C C . PRO A 1 100 ? -5.157 -47.386 43.906 1.00 58.28 100 PRO A C 1
ATOM 779 O O . PRO A 1 100 ? -4.444 -48.276 44.357 1.00 58.28 100 PRO A O 1
ATOM 782 N N . ALA A 1 101 ? -6.461 -47.579 43.699 1.00 49.19 101 ALA A N 1
ATOM 783 C CA . ALA A 1 101 ? -7.082 -48.903 43.748 1.00 49.19 101 ALA A CA 1
ATOM 784 C C . ALA A 1 101 ? -8.482 -48.923 43.116 1.00 49.19 101 ALA A C 1
ATOM 786 O O . ALA A 1 101 ? -9.491 -48.832 43.810 1.00 49.19 101 ALA A O 1
ATOM 787 N N . SER A 1 102 ? -8.536 -49.144 41.802 1.00 50.69 102 SER A N 1
ATOM 788 C CA . SER A 1 102 ? -9.261 -50.262 41.162 1.00 50.69 102 SER A CA 1
ATOM 789 C C . SER A 1 102 ? -9.726 -49.863 39.755 1.00 50.69 102 SER A C 1
ATOM 791 O O . SER A 1 102 ? -10.411 -48.852 39.606 1.00 50.69 102 SER A O 1
ATOM 793 N N . PRO A 1 103 ? -9.388 -50.637 38.708 1.00 58.81 103 PRO A N 1
ATOM 794 C CA . PRO A 1 103 ? -9.981 -50.445 37.390 1.00 58.81 103 PRO A CA 1
ATOM 795 C C . PRO A 1 103 ? -11.504 -50.673 37.460 1.00 58.81 103 PRO A C 1
ATOM 797 O O . PRO A 1 103 ? -11.955 -51.502 38.257 1.00 58.81 103 PRO A O 1
ATOM 800 N N . PRO A 1 104 ? -12.309 -49.975 36.636 1.00 66.81 104 PRO A N 1
ATOM 801 C CA . PRO A 1 104 ? -13.737 -50.259 36.538 1.00 66.81 104 PRO A CA 1
ATOM 802 C C . PRO A 1 104 ? -13.945 -51.726 36.115 1.00 66.81 104 PRO A C 1
ATOM 804 O O . PRO A 1 104 ? -13.146 -52.252 35.331 1.00 66.81 104 PRO A O 1
ATOM 807 N N . PRO A 1 105 ? -14.984 -52.412 36.628 1.00 60.53 105 PRO A N 1
ATOM 808 C CA . PRO A 1 105 ? -15.223 -53.811 36.300 1.00 60.53 105 PRO A CA 1
ATOM 809 C C . PRO A 1 105 ? -15.422 -53.951 34.783 1.00 60.53 105 PRO A C 1
ATOM 811 O O . PRO A 1 105 ? -16.149 -53.145 34.193 1.00 60.53 105 PRO A O 1
ATOM 814 N N . PRO A 1 106 ? -14.801 -54.947 34.122 1.00 63.22 106 PRO A N 1
ATOM 815 C CA . PRO A 1 106 ? -15.126 -55.228 32.734 1.00 63.22 106 PRO A CA 1
ATOM 816 C C . PRO A 1 106 ? -16.617 -55.589 32.640 1.00 63.22 106 PRO A C 1
ATOM 818 O O . PRO A 1 106 ? -17.149 -56.222 33.559 1.00 63.22 106 PRO A O 1
ATOM 821 N N . PRO A 1 107 ? -17.310 -55.212 31.551 1.00 60.97 107 PRO A N 1
ATOM 822 C CA . PRO A 1 107 ? -18.666 -55.681 31.319 1.00 60.97 107 PRO A CA 1
ATOM 823 C C . PRO A 1 107 ? -18.655 -57.210 31.359 1.00 60.97 107 PRO A C 1
ATOM 825 O O . PRO A 1 107 ? -17.880 -57.858 30.654 1.00 60.97 107 PRO A O 1
ATOM 828 N N . ALA A 1 108 ? -19.483 -57.776 32.234 1.00 53.66 108 ALA A N 1
ATOM 829 C CA . ALA A 1 108 ? -19.657 -59.208 32.383 1.00 53.66 108 ALA A CA 1
ATOM 830 C C . ALA A 1 108 ? -20.180 -59.802 31.068 1.00 53.66 108 ALA A C 1
ATOM 832 O O . ALA A 1 108 ? -21.382 -59.840 30.819 1.00 53.66 108 ALA A O 1
ATOM 833 N N . VAL A 1 109 ? -19.267 -60.279 30.227 1.00 53.44 109 VAL A N 1
ATOM 834 C CA . VAL A 1 109 ? -19.577 -61.231 29.164 1.00 53.44 109 VAL A CA 1
ATOM 835 C C . VAL A 1 109 ? -19.204 -62.600 29.717 1.00 53.44 109 VAL A C 1
ATOM 837 O O . VAL A 1 109 ? -18.044 -63.008 29.701 1.00 53.44 109 VAL A O 1
ATOM 840 N N . ALA A 1 110 ? -20.189 -63.275 30.308 1.00 45.50 110 ALA A N 1
ATOM 841 C CA . ALA A 1 110 ? -20.055 -64.666 30.715 1.00 45.50 110 ALA A CA 1
ATOM 842 C C . ALA A 1 110 ? -19.752 -65.548 29.481 1.00 45.50 110 ALA A C 1
ATOM 844 O O . ALA A 1 110 ? -20.350 -65.335 28.423 1.00 45.50 110 ALA A O 1
ATOM 845 N N . PRO A 1 111 ? -18.854 -66.541 29.589 1.00 60.97 111 PRO A N 1
ATOM 846 C CA . PRO A 1 111 ? -18.529 -67.443 28.492 1.00 60.97 111 PRO A CA 1
ATOM 847 C C . PRO A 1 111 ? -19.516 -68.618 28.443 1.00 60.97 111 PRO A C 1
ATOM 849 O O . PRO A 1 111 ? -19.851 -69.175 29.490 1.00 60.97 111 PRO A O 1
ATOM 852 N N . PRO A 1 112 ? -19.873 -69.125 27.254 1.00 52.19 112 PRO A N 1
ATOM 853 C CA . PRO A 1 112 ? -20.087 -70.545 27.088 1.00 52.19 112 PRO A CA 1
ATOM 854 C C . PRO A 1 112 ? -18.854 -71.138 26.413 1.00 52.19 112 PRO A C 1
ATOM 856 O O . PRO A 1 112 ? -18.514 -70.851 25.265 1.00 52.19 112 PRO A O 1
ATOM 859 N N . ALA A 1 113 ? -18.172 -71.974 27.185 1.00 51.62 113 ALA A N 1
ATOM 860 C CA . ALA A 1 113 ? -17.245 -72.963 26.688 1.00 51.62 113 ALA A CA 1
ATOM 861 C C . ALA A 1 113 ? -17.880 -73.772 25.548 1.00 51.62 113 ALA A C 1
ATOM 863 O O . ALA A 1 113 ? -18.968 -74.312 25.722 1.00 51.62 113 ALA A O 1
ATOM 864 N N . ALA A 1 114 ? -17.173 -73.880 24.425 1.00 41.41 114 ALA A N 1
ATOM 865 C CA . ALA A 1 114 ? -17.059 -75.095 23.618 1.00 41.41 114 ALA A CA 1
ATOM 866 C C . ALA A 1 114 ? -16.230 -74.779 22.367 1.00 41.41 114 ALA A C 1
ATOM 868 O O . ALA A 1 114 ? -16.757 -74.384 21.331 1.00 41.41 114 ALA A O 1
ATOM 869 N N . ALA A 1 115 ? -14.920 -75.009 22.438 1.00 50.66 115 ALA A N 1
ATOM 870 C CA . ALA A 1 115 ? -14.270 -75.578 21.266 1.00 50.66 115 ALA A CA 1
ATOM 871 C C . ALA A 1 115 ? -14.851 -76.990 21.080 1.00 50.66 115 ALA A C 1
ATOM 873 O O . ALA A 1 115 ? -15.060 -77.700 22.069 1.00 50.66 115 ALA A O 1
ATOM 874 N N . PRO A 1 116 ? -15.052 -77.432 19.835 1.00 50.66 116 PRO A N 1
ATOM 875 C CA . PRO A 1 116 ? -14.178 -78.527 19.464 1.00 50.66 116 PRO A CA 1
ATOM 876 C C . PRO A 1 116 ? -13.620 -78.426 18.045 1.00 50.66 116 PRO A C 1
ATOM 878 O O . PRO A 1 116 ? -14.255 -77.981 17.099 1.00 50.66 116 PRO A O 1
ATOM 881 N N . SER A 1 117 ? -12.424 -78.998 17.963 1.00 50.16 117 SER A N 1
ATOM 882 C CA . SER A 1 117 ? -11.889 -79.759 16.843 1.00 50.16 117 SER A CA 1
ATOM 883 C C . SER A 1 117 ? -11.526 -79.017 15.560 1.00 50.16 117 SER A C 1
ATOM 885 O O . SER A 1 117 ? -12.289 -78.884 14.612 1.00 50.16 117 SER A O 1
ATOM 887 N N . VAL A 1 118 ? -10.230 -78.722 15.500 1.00 54.81 118 VAL A N 1
ATOM 888 C CA . VAL A 1 118 ? -9.352 -79.069 14.377 1.00 54.81 118 VAL A CA 1
ATOM 889 C C . VAL A 1 118 ? -9.899 -80.193 13.482 1.00 54.81 118 VAL A C 1
ATOM 891 O O . VAL A 1 118 ? -10.196 -81.280 13.974 1.00 54.81 118 VAL A O 1
ATOM 894 N N . ALA A 1 119 ? -9.951 -79.957 12.168 1.00 47.09 119 ALA A N 1
ATOM 895 C CA . ALA A 1 119 ? -9.568 -80.932 11.145 1.00 47.09 119 ALA A CA 1
ATOM 896 C C . ALA A 1 119 ? -9.726 -80.363 9.722 1.00 47.09 119 ALA A C 1
ATOM 898 O O . ALA A 1 119 ? -10.836 -80.163 9.254 1.00 47.09 119 ALA A O 1
ATOM 899 N N . ARG A 1 120 ? -8.579 -80.302 9.029 1.00 40.31 120 ARG A N 1
ATOM 900 C CA . ARG A 1 120 ? -8.384 -80.732 7.630 1.00 40.31 120 ARG A CA 1
ATOM 901 C C . ARG A 1 120 ? -8.965 -79.824 6.533 1.00 40.31 120 ARG A C 1
ATOM 903 O O . ARG A 1 120 ? -10.159 -79.647 6.392 1.00 40.31 120 ARG A O 1
ATOM 910 N N . LEU A 1 121 ? -8.077 -79.162 5.787 1.00 51.66 121 LEU A N 1
ATOM 911 C CA . LEU A 1 121 ? -7.510 -79.683 4.530 1.00 51.66 121 LEU A CA 1
ATOM 912 C C . LEU A 1 121 ? -8.594 -79.788 3.456 1.00 51.66 121 LEU A C 1
ATOM 914 O O . LEU A 1 121 ? -9.325 -80.771 3.459 1.00 51.66 121 LEU A O 1
ATOM 918 N N . SER A 1 122 ? -8.642 -78.810 2.548 1.00 59.19 122 SER A N 1
ATOM 919 C CA . SER A 1 122 ? -9.057 -78.952 1.141 1.00 59.19 122 SER A CA 1
ATOM 920 C C . SER A 1 122 ? -8.868 -77.603 0.442 1.00 59.19 122 SER A C 1
ATOM 922 O O . SER A 1 122 ? -9.812 -76.838 0.271 1.00 59.19 122 SER A O 1
ATOM 924 N N . ASP A 1 123 ? -7.624 -77.304 0.067 1.00 54.19 123 ASP A N 1
ATOM 925 C CA . ASP A 1 123 ? -7.345 -76.421 -1.068 1.00 54.19 123 ASP A CA 1
ATOM 926 C C . ASP A 1 123 ? -7.702 -77.238 -2.324 1.00 54.19 123 ASP A C 1
ATOM 928 O O . ASP A 1 123 ? -6.863 -77.921 -2.914 1.00 54.19 123 ASP A O 1
ATOM 932 N N . ASP A 1 124 ? -9.001 -77.297 -2.629 1.00 57.34 124 ASP A N 1
ATOM 933 C CA . ASP A 1 124 ? -9.521 -77.913 -3.846 1.00 57.34 124 ASP A CA 1
ATOM 934 C C . ASP A 1 124 ? -9.490 -76.867 -4.957 1.00 57.34 124 ASP A C 1
ATOM 936 O O . ASP A 1 124 ? -10.329 -75.975 -5.081 1.00 57.34 124 ASP A O 1
ATOM 940 N N . LYS A 1 125 ? -8.430 -76.976 -5.746 1.00 51.12 125 LYS A N 1
ATOM 941 C CA . LYS A 1 125 ? -8.345 -76.463 -7.101 1.00 51.12 125 LYS A CA 1
ATOM 942 C C . LYS A 1 125 ? -9.258 -77.321 -7.987 1.00 51.12 125 LYS A C 1
ATOM 944 O O . LYS A 1 125 ? -8.934 -78.495 -8.164 1.00 51.12 125 LYS A O 1
ATOM 949 N N . PRO A 1 126 ? -10.254 -76.769 -8.698 1.00 61.12 126 PRO A N 1
ATOM 950 C CA . PRO A 1 126 ? -10.672 -77.385 -9.938 1.00 61.12 126 PRO A CA 1
ATOM 951 C C . PRO A 1 126 ? -9.642 -76.997 -11.003 1.00 61.12 126 PRO A C 1
ATOM 953 O O . PRO A 1 126 ? -9.480 -75.839 -11.395 1.00 61.12 126 PRO A O 1
ATOM 956 N N . THR A 1 127 ? -8.877 -78.001 -11.416 1.00 58.50 127 THR A N 1
ATOM 957 C CA . THR A 1 127 ? -8.234 -78.008 -12.729 1.00 58.50 127 THR A CA 1
ATOM 958 C C . THR A 1 127 ? -9.343 -78.160 -13.778 1.00 58.50 127 THR A C 1
ATOM 960 O O . THR A 1 127 ? -10.458 -78.578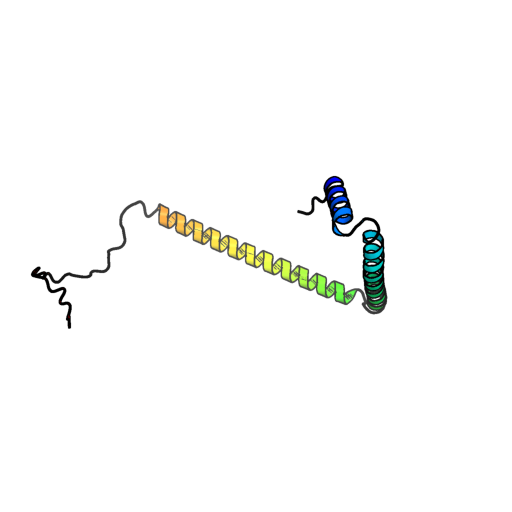 -13.463 1.00 58.50 127 THR A O 1
ATOM 963 N N . ALA A 1 128 ? -9.028 -77.817 -15.022 1.00 33.28 128 ALA A N 1
ATOM 964 C CA . ALA A 1 128 ? -9.576 -78.558 -16.151 1.00 33.28 128 ALA A CA 1
ATOM 965 C C . ALA A 1 128 ? -9.401 -80.083 -15.983 1.00 33.28 128 ALA A C 1
ATOM 967 O O . ALA A 1 128 ? -8.471 -80.502 -15.254 1.00 33.28 128 ALA A O 1
#

Sequence (128 aa):
MFDIGFSELMLIALVGLIVIGPERLPRVARTAGHLLGRLQRYVSDVKGDISREMQLEDLKKLQAQMEEQARSVEQQVNERMRTVESELNQSILAAAEAGPASPPPPPAVAPPAAAPSVARLSDDKPTA

Radius of gyration: 37.02 Å; chains: 1; bounding box: 41×97×64 Å

Secondary structure (DSSP, 8-state):
-----HHHHHHHHHHHHHHH-TTTHHHHHHHHHHHHHHHHHHHHHHHHHHHHH--THHHHHHHHHHHHHHHHHHHHHHHHHHHHHHHHHHHHHHHHHS-S--PPPPP---------------------

pLDDT: mean 75.91, std 17.02, range [33.28, 96.38]

Foldseek 3Di:
DPPCDPVNVVVVVVVCCVPQNPVRVVVVVVVVCVVVVVVVVVVVVVVVVCVVVDDPVVVVVVVVVVVVVVVVVVVVVVVVVVVVVVVVVVVVVVVVVVPDDDDDDDPDPDDDDDDDDDDDDDPDDDDD